Protein AF-A0A949YCI1-F1 (afdb_monomer)

Foldseek 3Di:
DVVLVVVLVV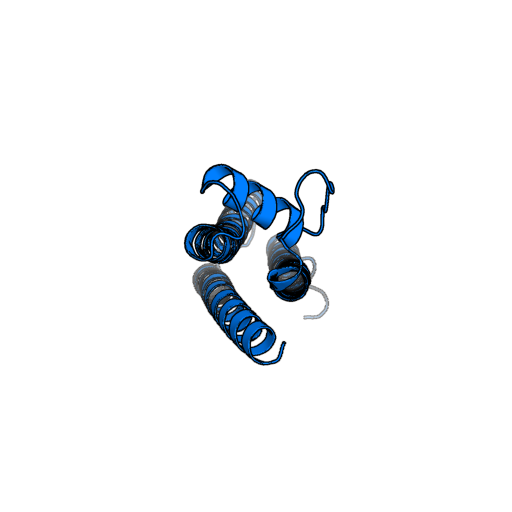LLVVLCVLLVVLLVVLVVVCVVCLVPLPDDPVVLVVNLVVLVVSLVVSLLVSLLSQLVVCQVVVQDDDSVRSSVLSVCLLCVVCPVPDDGDPVNNVSSPSSVVSSVVSVVVSVVSSVVSNCSSVVVVPDDD

Structure (mmCIF, N/CA/C/O backbone):
data_AF-A0A949YCI1-F1
#
_entry.id   AF-A0A949YCI1-F1
#
loop_
_atom_site.group_PDB
_atom_site.id
_atom_site.type_symbol
_atom_site.label_atom_id
_atom_site.label_alt_id
_atom_site.label_comp_id
_atom_site.label_asym_id
_atom_site.label_entity_id
_atom_site.label_seq_id
_atom_site.pdbx_PDB_ins_code
_atom_site.Cartn_x
_atom_site.Cartn_y
_atom_site.Cartn_z
_atom_site.occupancy
_atom_site.B_iso_or_equiv
_atom_site.auth_seq_id
_atom_site.auth_comp_id
_atom_site.auth_asym_id
_atom_site.auth_atom_id
_atom_site.pdbx_PDB_model_num
ATOM 1 N N . MET A 1 1 ? -14.427 -11.673 19.084 1.00 83.50 1 MET A N 1
ATOM 2 C CA . MET A 1 1 ? -13.009 -11.836 18.687 1.00 83.50 1 MET A CA 1
ATOM 3 C C . MET A 1 1 ? -12.873 -12.618 17.388 1.00 83.50 1 MET A C 1
ATOM 5 O O . MET A 1 1 ? -12.404 -12.028 16.427 1.00 83.50 1 MET A O 1
ATOM 9 N N . LEU A 1 2 ? -13.364 -13.863 17.293 1.00 91.31 2 LEU A N 1
ATOM 10 C CA . LEU A 1 2 ? -13.316 -14.646 16.044 1.00 91.31 2 LEU A CA 1
ATOM 11 C C . LEU A 1 2 ? -13.943 -13.919 14.838 1.00 91.31 2 LEU A C 1
ATOM 13 O O . LEU A 1 2 ? -13.332 -13.847 13.780 1.00 91.31 2 LEU A O 1
ATOM 17 N N . SER A 1 3 ? -15.108 -13.289 15.020 1.00 92.88 3 SER A N 1
ATOM 18 C CA . SER A 1 3 ? -15.765 -12.505 13.963 1.00 92.88 3 SER A CA 1
ATOM 19 C C . SER A 1 3 ? -14.893 -11.372 13.409 1.00 92.88 3 SER A C 1
ATOM 21 O O . SER A 1 3 ? -14.870 -11.149 12.206 1.00 92.88 3 SER A O 1
ATOM 23 N N . LYS A 1 4 ? -14.130 -10.681 14.265 1.00 94.38 4 LYS A N 1
ATOM 24 C CA . LYS A 1 4 ? -13.231 -9.590 13.857 1.00 94.38 4 LYS A CA 1
ATOM 25 C C . LYS A 1 4 ? -12.028 -10.108 13.072 1.00 94.38 4 LYS A C 1
ATOM 27 O O . LYS A 1 4 ? -11.616 -9.461 12.119 1.00 94.38 4 LYS A O 1
ATOM 32 N N . LEU A 1 5 ? -11.513 -11.284 13.434 1.00 94.44 5 LEU A N 1
ATOM 33 C CA . LEU A 1 5 ? -10.444 -11.950 12.688 1.00 94.44 5 LEU A CA 1
ATOM 34 C C . LEU A 1 5 ? -10.910 -12.390 11.300 1.00 94.44 5 LEU A C 1
ATOM 36 O O . LEU A 1 5 ? -10.187 -12.178 10.336 1.00 94.44 5 LEU A O 1
ATOM 40 N N . VAL A 1 6 ? -12.122 -12.941 11.183 1.00 96.69 6 VAL A N 1
ATOM 41 C CA . VAL A 1 6 ? -12.699 -13.307 9.8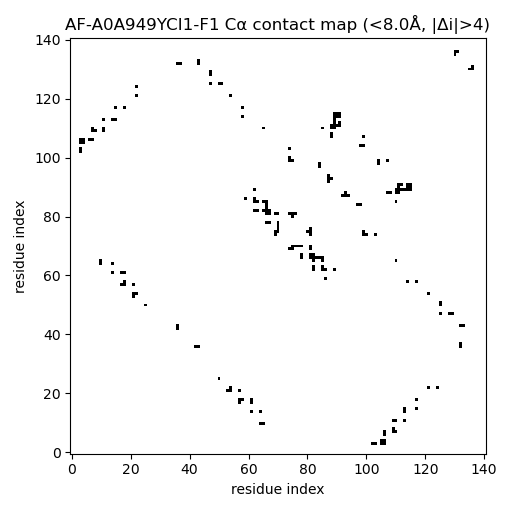77 1.00 96.69 6 VAL A CA 1
ATOM 42 C C . VAL A 1 6 ? -12.873 -12.069 8.998 1.00 96.69 6 VAL A C 1
ATOM 44 O O . VAL A 1 6 ? -12.471 -12.085 7.841 1.00 96.69 6 VAL A O 1
ATOM 47 N N . ILE A 1 7 ? -13.396 -10.973 9.556 1.00 97.06 7 ILE A N 1
ATOM 48 C CA . ILE A 1 7 ? -13.521 -9.697 8.837 1.00 97.06 7 ILE A CA 1
ATOM 49 C C . ILE A 1 7 ? -12.149 -9.201 8.363 1.00 97.06 7 ILE A C 1
ATOM 51 O O . ILE A 1 7 ? -11.983 -8.893 7.185 1.00 97.06 7 ILE A O 1
ATOM 55 N N . ALA A 1 8 ? -11.160 -9.161 9.259 1.00 96.94 8 ALA A N 1
ATOM 56 C CA . ALA A 1 8 ? -9.811 -8.717 8.928 1.00 96.94 8 ALA A CA 1
ATOM 57 C C . ALA A 1 8 ? -9.156 -9.603 7.858 1.00 96.94 8 ALA A C 1
ATOM 59 O O . ALA A 1 8 ? -8.506 -9.089 6.952 1.00 96.94 8 ALA A O 1
ATOM 60 N N . TRP A 1 9 ? -9.369 -10.919 7.923 1.00 97.56 9 TRP A N 1
ATOM 61 C CA . TRP A 1 9 ? -8.882 -11.863 6.922 1.00 97.56 9 TRP A CA 1
ATOM 62 C C . TRP A 1 9 ? -9.520 -11.622 5.551 1.00 97.56 9 TRP A C 1
ATOM 64 O O . TRP A 1 9 ? -8.807 -11.596 4.552 1.00 97.56 9 TRP A O 1
ATOM 74 N N . CYS A 1 10 ? -10.834 -11.384 5.490 1.00 98.00 10 CYS A N 1
ATOM 75 C CA . CYS A 1 10 ? -11.522 -11.064 4.238 1.00 98.00 10 CYS A CA 1
ATOM 76 C C . CYS A 1 10 ? -11.016 -9.750 3.624 1.00 98.00 10 CYS A C 1
ATOM 78 O O . CYS A 1 10 ? -10.767 -9.697 2.421 1.00 98.00 10 CYS A O 1
ATOM 80 N N . LEU A 1 11 ? -10.832 -8.706 4.442 1.00 97.81 11 LEU A N 1
ATOM 81 C CA . LEU A 1 11 ? -10.282 -7.420 3.996 1.00 97.81 11 LEU A CA 1
ATOM 82 C C . LEU A 1 11 ? -8.850 -7.580 3.479 1.00 97.81 11 LEU A C 1
ATOM 84 O O . LEU A 1 11 ? -8.542 -7.147 2.371 1.00 97.81 11 LEU A O 1
ATOM 88 N N . MET A 1 12 ? -8.001 -8.280 4.231 1.00 98.12 12 MET A N 1
ATOM 89 C CA . MET A 1 12 ? -6.643 -8.620 3.812 1.00 98.12 12 MET A CA 1
ATOM 90 C C . MET A 1 12 ? -6.644 -9.394 2.486 1.00 98.12 12 MET A C 1
ATOM 92 O O . MET A 1 12 ? -5.916 -9.022 1.571 1.00 98.12 12 MET A O 1
ATOM 96 N N . ALA A 1 13 ? -7.463 -10.441 2.343 1.00 98.06 13 ALA A N 1
ATOM 97 C CA . ALA A 1 13 ? -7.536 -11.243 1.121 1.00 98.06 13 ALA A CA 1
ATOM 98 C C . ALA A 1 13 ? -7.981 -10.412 -0.096 1.00 98.06 13 ALA A C 1
ATOM 100 O O . ALA A 1 13 ? -7.432 -10.564 -1.193 1.00 98.06 13 ALA A O 1
ATOM 101 N N . LEU A 1 14 ? -8.928 -9.490 0.100 1.00 97.94 14 LEU A N 1
ATOM 102 C CA . LEU A 1 14 ? -9.339 -8.529 -0.920 1.00 97.94 14 LEU A CA 1
ATOM 103 C C . LEU A 1 14 ? -8.178 -7.605 -1.313 1.00 97.94 14 LEU A C 1
ATOM 105 O O . LEU A 1 14 ? -7.880 -7.483 -2.501 1.00 97.94 14 LEU A O 1
ATOM 109 N N . CYS A 1 15 ? -7.480 -7.012 -0.342 1.00 97.75 15 CYS A N 1
ATOM 110 C CA . CYS A 1 15 ? -6.316 -6.157 -0.590 1.00 97.75 15 CYS A CA 1
ATOM 111 C C . CYS A 1 15 ? -5.204 -6.899 -1.342 1.00 97.75 15 CYS A C 1
ATOM 113 O O . CYS A 1 15 ? -4.702 -6.391 -2.342 1.00 97.75 15 CYS A O 1
ATOM 115 N N . VAL A 1 16 ? -4.885 -8.130 -0.932 1.00 97.50 16 VAL A N 1
ATOM 116 C CA . VAL A 1 16 ? -3.903 -8.986 -1.615 1.00 97.50 16 VAL A CA 1
ATOM 117 C C . VAL A 1 16 ? -4.320 -9.249 -3.061 1.00 97.50 16 VAL A C 1
ATOM 119 O O . VAL A 1 16 ? -3.483 -9.178 -3.956 1.00 97.50 16 VAL A O 1
ATOM 122 N N . THR A 1 17 ? -5.605 -9.502 -3.321 1.00 97.50 17 THR A N 1
ATOM 123 C CA . THR A 1 17 ? -6.116 -9.729 -4.683 1.00 97.50 17 THR A CA 1
ATOM 124 C C . THR A 1 17 ? -6.001 -8.468 -5.545 1.00 97.50 17 THR A C 1
ATOM 126 O O . THR A 1 17 ? -5.525 -8.532 -6.682 1.00 97.50 17 THR A O 1
ATOM 129 N N . ILE A 1 18 ? -6.375 -7.305 -5.000 1.00 96.19 18 ILE A N 1
ATOM 130 C CA . ILE A 1 18 ? -6.221 -6.000 -5.666 1.00 96.19 18 ILE A CA 1
ATOM 131 C C . ILE A 1 18 ? -4.744 -5.746 -5.990 1.00 96.19 18 ILE A C 1
ATOM 133 O O . ILE A 1 18 ? -4.399 -5.413 -7.123 1.00 96.19 18 ILE A O 1
ATOM 137 N N . HIS A 1 19 ? -3.850 -5.962 -5.027 1.00 96.88 19 HIS A N 1
ATOM 138 C CA . HIS A 1 19 ? -2.427 -5.703 -5.223 1.00 96.88 19 HIS A CA 1
ATOM 139 C C . HIS A 1 19 ? -1.801 -6.680 -6.219 1.00 96.88 19 HIS A C 1
ATOM 141 O O . HIS A 1 19 ? -1.100 -6.265 -7.138 1.00 96.88 19 HIS A O 1
ATOM 147 N N . ALA A 1 20 ? -2.096 -7.976 -6.102 1.00 94.75 20 ALA A N 1
ATOM 148 C CA . ALA A 1 20 ? -1.569 -9.008 -6.992 1.00 94.75 20 ALA A CA 1
ATOM 149 C C . ALA A 1 20 ? -2.009 -8.803 -8.451 1.00 94.75 20 ALA A C 1
ATOM 151 O O . ALA A 1 20 ? -1.196 -8.957 -9.368 1.00 94.75 20 ALA A O 1
ATOM 152 N N . THR A 1 21 ? -3.265 -8.412 -8.682 1.00 94.81 21 THR A N 1
ATOM 153 C CA . THR A 1 21 ? -3.753 -8.066 -10.029 1.00 94.81 21 THR A CA 1
ATOM 154 C C . THR A 1 21 ? -3.060 -6.812 -10.566 1.00 94.81 21 THR A C 1
ATOM 156 O O . THR A 1 21 ? -2.589 -6.820 -11.707 1.00 94.81 21 THR A O 1
ATOM 159 N N . GLY A 1 22 ? -2.883 -5.785 -9.728 1.00 93.94 22 GLY A N 1
ATOM 160 C CA . GLY A 1 22 ? -2.131 -4.573 -10.058 1.00 93.94 22 GLY A CA 1
ATOM 161 C C . GLY A 1 22 ? -0.668 -4.839 -10.433 1.00 93.94 22 GLY A C 1
ATOM 162 O O . GLY A 1 22 ? -0.190 -4.307 -11.436 1.00 93.94 22 GLY A O 1
ATOM 163 N N . LEU A 1 23 ? 0.037 -5.696 -9.686 1.00 93.56 23 LEU A N 1
ATOM 164 C CA . LEU A 1 23 ? 1.419 -6.092 -9.993 1.00 93.56 23 LEU A CA 1
ATOM 165 C C . LEU A 1 23 ? 1.493 -6.943 -11.267 1.00 93.56 23 LEU A C 1
ATOM 167 O O . LEU A 1 23 ? 2.382 -6.743 -12.097 1.00 93.56 23 LEU A O 1
ATOM 171 N N . THR A 1 24 ? 0.542 -7.860 -11.465 1.00 91.94 24 THR A N 1
ATOM 172 C CA . THR A 1 24 ? 0.467 -8.682 -12.683 1.00 91.94 24 THR A CA 1
ATOM 173 C C . THR A 1 24 ? 0.301 -7.808 -13.926 1.00 91.94 24 THR A C 1
ATOM 175 O O . THR A 1 24 ? 0.972 -8.056 -14.928 1.00 91.94 24 THR A O 1
ATOM 178 N N . ALA A 1 25 ? -0.509 -6.747 -13.850 1.00 91.81 25 ALA A N 1
ATOM 179 C CA . ALA A 1 25 ? -0.664 -5.773 -14.930 1.00 91.81 25 ALA A CA 1
ATOM 180 C C . ALA A 1 25 ? 0.654 -5.053 -15.278 1.00 91.81 25 ALA A C 1
ATOM 182 O O . ALA A 1 25 ? 0.961 -4.854 -16.454 1.00 91.81 25 ALA A O 1
ATOM 183 N N . VAL A 1 26 ? 1.481 -4.720 -14.279 1.00 90.44 26 VAL A N 1
ATOM 184 C CA . VAL A 1 26 ? 2.819 -4.152 -14.526 1.00 90.44 26 VAL A CA 1
ATOM 185 C C . VAL A 1 26 ? 3.717 -5.165 -15.233 1.00 90.44 26 VAL A C 1
ATOM 187 O O . VAL A 1 26 ? 4.379 -4.827 -16.216 1.00 90.44 26 VAL A O 1
ATOM 190 N N . PHE A 1 27 ? 3.729 -6.421 -14.782 1.00 87.75 27 PHE A N 1
ATOM 191 C CA . PHE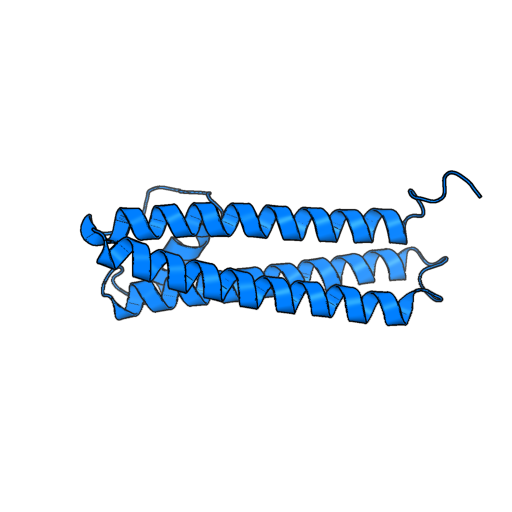 A 1 27 ? 4.549 -7.460 -15.406 1.00 87.75 27 PHE A CA 1
ATOM 192 C C . PHE A 1 27 ? 4.153 -7.736 -16.859 1.00 87.75 27 PHE A C 1
ATOM 194 O O . PHE A 1 27 ? 5.035 -7.885 -17.708 1.00 87.75 27 PHE A O 1
ATOM 201 N N . THR A 1 28 ? 2.857 -7.804 -17.171 1.00 88.25 28 THR A N 1
ATOM 202 C CA . THR A 1 28 ? 2.386 -8.023 -18.548 1.00 88.25 28 THR A CA 1
ATOM 203 C C . THR A 1 28 ? 2.720 -6.834 -19.446 1.00 88.25 28 THR A C 1
ATOM 205 O O . THR A 1 28 ? 3.225 -7.036 -20.554 1.00 88.25 28 THR A O 1
ATOM 208 N N . TRP A 1 29 ? 2.558 -5.606 -18.947 1.00 87.75 29 TRP A N 1
ATOM 209 C CA . TRP A 1 29 ? 2.952 -4.383 -19.650 1.00 87.75 29 TRP A CA 1
ATOM 210 C C . TRP A 1 29 ? 4.459 -4.334 -19.952 1.00 87.75 29 TRP A C 1
ATOM 212 O O . TRP A 1 29 ? 4.862 -4.036 -21.080 1.00 87.75 29 TRP A O 1
ATOM 222 N N . LEU A 1 30 ? 5.304 -4.697 -18.981 1.00 85.62 30 LEU A N 1
ATOM 223 C CA . LEU A 1 30 ? 6.762 -4.728 -19.150 1.00 85.62 30 LEU A CA 1
ATOM 224 C C . LEU A 1 30 ? 7.240 -5.851 -20.076 1.00 85.62 30 LEU A C 1
ATOM 226 O O . LEU A 1 30 ? 8.217 -5.663 -20.806 1.00 85.62 30 LEU A O 1
ATOM 230 N N . LYS A 1 31 ? 6.580 -7.018 -20.072 1.00 81.12 31 LYS A N 1
ATOM 231 C CA . LYS A 1 31 ? 6.890 -8.118 -21.004 1.00 81.12 31 LYS A CA 1
ATOM 232 C C . LYS A 1 31 ? 6.694 -7.683 -22.457 1.00 81.12 31 LYS A C 1
ATOM 234 O O . LYS A 1 31 ? 7.578 -7.925 -23.274 1.00 81.12 31 LYS A O 1
ATOM 239 N N . GLY A 1 32 ? 5.608 -6.966 -22.755 1.00 69.56 32 GLY A N 1
ATOM 240 C CA . GLY A 1 32 ? 5.333 -6.431 -24.096 1.00 69.56 32 GLY A CA 1
ATOM 241 C C . GLY A 1 32 ? 6.335 -5.374 -24.581 1.00 69.56 32 GLY A C 1
ATOM 242 O O . GLY A 1 32 ? 6.399 -5.091 -25.772 1.00 69.56 32 GLY A O 1
ATOM 243 N N . LYS A 1 33 ? 7.145 -4.808 -23.677 1.00 69.31 33 LYS A N 1
ATOM 244 C CA . LYS A 1 33 ? 8.149 -3.772 -23.976 1.00 69.31 33 LYS A CA 1
ATOM 245 C C . LYS A 1 33 ? 9.593 -4.280 -23.907 1.00 69.31 33 LYS A C 1
ATOM 247 O O . LYS A 1 33 ? 10.517 -3.485 -24.040 1.00 69.31 33 LYS A O 1
ATOM 252 N N . SER A 1 34 ? 9.811 -5.589 -23.734 1.00 59.44 34 SER A N 1
ATOM 253 C CA . SER A 1 34 ? 11.133 -6.149 -23.411 1.00 59.44 34 SER A CA 1
ATOM 254 C C . SER A 1 34 ? 12.212 -5.957 -24.489 1.00 59.44 34 SER A C 1
ATOM 256 O O . SER A 1 34 ? 13.385 -6.035 -24.145 1.00 59.44 34 SER A O 1
ATOM 258 N N . ALA A 1 35 ? 11.843 -5.681 -25.745 1.00 56.09 35 ALA A N 1
ATOM 259 C CA . ALA A 1 35 ? 12.785 -5.406 -26.838 1.00 56.09 35 ALA A CA 1
ATOM 260 C C . ALA A 1 35 ? 13.179 -3.916 -26.973 1.00 56.09 35 ALA A C 1
ATOM 262 O O . ALA A 1 35 ? 14.113 -3.603 -27.697 1.00 56.09 35 ALA A O 1
ATOM 263 N N . ALA A 1 36 ? 12.488 -2.999 -26.280 1.00 55.78 36 ALA A N 1
ATOM 264 C CA . ALA A 1 36 ? 12.683 -1.545 -26.396 1.00 55.78 36 ALA A CA 1
ATOM 265 C C . ALA A 1 36 ? 13.303 -0.898 -25.138 1.00 55.78 36 ALA A C 1
ATOM 267 O O . ALA A 1 36 ? 13.369 0.323 -25.038 1.00 55.78 36 ALA A O 1
ATOM 268 N N . ILE A 1 37 ? 13.712 -1.702 -24.148 1.00 59.12 37 ILE A N 1
ATOM 269 C CA . ILE A 1 37 ? 14.267 -1.218 -22.866 1.00 59.12 37 ILE A CA 1
ATOM 270 C C . ILE A 1 37 ? 15.776 -0.913 -22.972 1.00 59.12 37 ILE A C 1
ATOM 272 O O . ILE A 1 37 ? 16.370 -0.380 -22.040 1.00 59.12 37 ILE A O 1
ATOM 276 N N . GLU A 1 38 ? 16.408 -1.171 -24.118 1.00 57.50 38 GLU A N 1
ATOM 277 C CA . GLU A 1 38 ? 17.817 -0.842 -24.325 1.00 57.50 38 GLU A CA 1
ATOM 278 C C . GLU A 1 38 ? 18.002 0.607 -24.812 1.00 57.50 38 GLU A C 1
ATOM 280 O O . GLU A 1 38 ? 17.599 0.969 -25.914 1.00 57.50 38 GLU A O 1
ATOM 285 N N . GLY A 1 39 ? 18.668 1.433 -23.995 1.00 60.72 39 GLY A N 1
ATOM 286 C CA . GLY A 1 39 ? 19.551 2.482 -24.524 1.00 60.72 39 GLY A CA 1
ATOM 287 C C . GLY A 1 39 ? 19.177 3.953 -24.314 1.00 60.72 39 GLY A C 1
ATOM 288 O O . GLY A 1 39 ? 19.962 4.806 -24.718 1.00 60.72 39 GLY A O 1
ATOM 289 N N . HIS A 1 40 ? 18.056 4.305 -23.668 1.00 72.88 40 HIS A N 1
ATOM 290 C CA . HIS A 1 40 ? 17.725 5.722 -23.429 1.00 72.88 40 HIS A CA 1
ATOM 291 C C . HIS A 1 40 ? 17.418 6.026 -21.954 1.00 72.88 40 HIS A C 1
ATOM 293 O O . HIS A 1 40 ? 16.376 5.637 -21.427 1.00 72.88 40 HIS A O 1
ATOM 299 N N . PHE A 1 41 ? 18.315 6.770 -21.291 1.00 77.62 41 PHE A N 1
ATOM 300 C CA . PHE A 1 41 ? 18.218 7.161 -19.871 1.00 77.62 41 PHE A CA 1
ATOM 301 C C . PHE A 1 41 ? 16.864 7.794 -19.501 1.00 77.62 41 PHE A C 1
ATOM 303 O O . PHE A 1 41 ? 16.295 7.510 -18.448 1.00 77.62 41 PHE A O 1
ATOM 310 N N . TRP A 1 42 ? 16.300 8.611 -20.392 1.00 82.50 42 TRP A N 1
ATOM 311 C CA . TRP A 1 42 ? 14.996 9.239 -20.175 1.00 82.50 42 TRP A CA 1
ATOM 312 C C . TRP A 1 42 ? 13.836 8.234 -20.182 1.00 82.50 42 TRP A C 1
ATOM 314 O O . TRP A 1 42 ? 12.904 8.367 -19.391 1.00 82.50 42 TRP A O 1
ATOM 324 N N . TRP A 1 43 ? 13.909 7.189 -21.011 1.00 83.69 43 TRP A N 1
ATOM 325 C CA . TRP A 1 43 ? 12.894 6.132 -21.062 1.00 83.69 43 TRP A CA 1
ATOM 326 C C . TRP A 1 43 ? 12.938 5.230 -19.823 1.00 83.69 43 TRP A C 1
ATOM 328 O O . TRP A 1 43 ? 11.897 4.837 -19.289 1.00 83.69 43 TRP A O 1
ATOM 338 N N . ALA A 1 44 ? 14.149 4.946 -19.338 1.00 86.12 44 ALA A N 1
ATOM 339 C CA . ALA A 1 44 ? 14.390 4.240 -18.084 1.00 86.12 44 ALA A CA 1
ATOM 340 C C . ALA A 1 44 ? 13.730 4.960 -16.898 1.00 86.12 44 ALA A C 1
ATOM 342 O O . ALA A 1 44 ? 12.904 4.381 -16.189 1.00 86.12 44 ALA A O 1
ATOM 343 N N . THR A 1 45 ? 14.038 6.248 -16.741 1.00 89.25 45 THR A N 1
ATOM 344 C CA . THR A 1 45 ? 13.473 7.098 -15.687 1.00 89.25 45 THR A CA 1
ATOM 345 C C . THR A 1 45 ? 11.951 7.191 -15.793 1.00 89.25 45 THR A C 1
ATOM 347 O O . THR A 1 45 ? 11.257 7.008 -14.795 1.00 89.25 45 THR A O 1
ATOM 350 N N . TRP A 1 46 ? 11.410 7.394 -16.999 1.00 91.25 46 TRP A N 1
ATOM 351 C CA . TRP A 1 46 ? 9.961 7.432 -17.216 1.00 91.25 46 TRP A CA 1
ATOM 352 C C . TRP A 1 46 ? 9.271 6.123 -16.813 1.00 91.25 46 TRP A C 1
ATOM 354 O O . TRP A 1 46 ? 8.254 6.142 -16.123 1.00 91.25 46 TRP A O 1
ATOM 364 N N . THR A 1 47 ? 9.855 4.978 -17.174 1.00 90.25 47 THR A N 1
ATOM 365 C CA . THR A 1 47 ? 9.329 3.657 -16.800 1.00 90.25 47 THR A CA 1
ATOM 366 C C . THR A 1 47 ? 9.256 3.501 -15.282 1.00 90.25 47 THR A C 1
ATOM 368 O O . THR A 1 47 ? 8.238 3.045 -14.764 1.00 90.25 47 THR A O 1
ATOM 371 N N . LEU A 1 48 ? 10.300 3.916 -14.561 1.00 92.50 48 LEU A N 1
ATOM 372 C CA . LEU A 1 48 ? 10.321 3.871 -13.099 1.00 92.50 48 LEU A CA 1
ATOM 373 C C . LEU A 1 48 ? 9.263 4.788 -12.477 1.00 92.50 48 LEU A C 1
ATOM 375 O O . LEU A 1 48 ? 8.543 4.345 -11.585 1.00 92.50 48 LEU A O 1
ATOM 379 N N . ILE A 1 49 ? 9.093 6.012 -12.987 1.00 95.50 49 ILE A N 1
ATOM 380 C CA . ILE A 1 49 ? 8.035 6.932 -12.534 1.00 95.50 49 ILE A CA 1
ATOM 381 C C . ILE A 1 49 ? 6.650 6.306 -12.733 1.00 95.50 49 ILE A C 1
ATOM 383 O O . ILE A 1 49 ? 5.839 6.313 -11.808 1.00 95.50 49 ILE A O 1
ATOM 387 N N . CYS A 1 50 ? 6.377 5.721 -13.904 1.00 94.62 50 CYS A N 1
ATOM 388 C CA . CYS A 1 50 ? 5.097 5.064 -14.173 1.00 94.62 50 CYS A CA 1
ATOM 389 C C . CYS A 1 50 ? 4.847 3.877 -13.238 1.00 94.62 50 CYS A C 1
ATOM 391 O O . CYS A 1 50 ? 3.743 3.738 -12.714 1.00 94.62 50 CYS A O 1
ATOM 393 N N . VAL A 1 51 ? 5.858 3.032 -13.009 1.00 94.88 51 VAL A N 1
ATOM 394 C CA . VAL A 1 51 ? 5.734 1.881 -12.105 1.00 94.88 51 VAL A CA 1
ATOM 395 C C . VAL A 1 51 ? 5.503 2.344 -10.667 1.00 94.88 51 VAL A C 1
ATOM 397 O O . VAL A 1 51 ? 4.593 1.828 -10.028 1.00 94.88 51 VAL A O 1
ATOM 400 N N . ALA A 1 52 ? 6.257 3.333 -10.176 1.00 96.50 52 ALA A N 1
ATOM 401 C CA . ALA A 1 52 ? 6.060 3.902 -8.840 1.00 96.50 52 ALA A CA 1
ATOM 402 C C . ALA A 1 52 ? 4.669 4.531 -8.680 1.00 96.50 52 ALA A C 1
ATOM 404 O O . ALA A 1 52 ? 3.977 4.269 -7.700 1.00 96.50 52 ALA A O 1
ATOM 405 N N . GLY A 1 53 ? 4.231 5.336 -9.650 1.00 97.56 53 GLY A N 1
ATOM 406 C CA . GLY A 1 53 ? 2.907 5.957 -9.617 1.00 97.56 53 GLY A CA 1
ATOM 407 C C . GLY A 1 53 ? 1.786 4.917 -9.596 1.00 97.56 53 GLY A C 1
ATOM 408 O O . GLY A 1 53 ? 0.842 5.032 -8.814 1.00 97.56 53 GLY A O 1
ATOM 409 N N . TRP A 1 54 ? 1.915 3.861 -10.401 1.00 97.31 54 TRP A N 1
ATOM 410 C CA . TRP A 1 54 ? 0.946 2.768 -10.432 1.00 97.31 54 TRP A CA 1
ATOM 411 C C . TRP A 1 54 ? 0.906 1.974 -9.122 1.00 97.31 54 TRP A C 1
ATOM 413 O O . TRP A 1 54 ? -0.177 1.697 -8.606 1.00 97.31 54 TRP A O 1
ATOM 423 N N . THR A 1 55 ? 2.060 1.622 -8.547 1.00 96.50 55 THR A N 1
ATOM 424 C CA . THR A 1 55 ? 2.097 0.881 -7.276 1.00 96.50 55 THR A CA 1
ATOM 425 C C . THR A 1 55 ? 1.560 1.718 -6.118 1.00 96.50 55 THR A C 1
ATOM 427 O O . THR A 1 55 ? 0.808 1.192 -5.298 1.00 96.50 55 THR A O 1
ATOM 430 N N . ILE A 1 56 ? 1.856 3.022 -6.078 1.00 97.62 56 ILE A N 1
ATOM 431 C CA . ILE A 1 56 ? 1.263 3.951 -5.105 1.00 97.62 56 ILE A CA 1
ATOM 432 C C . ILE A 1 56 ? -0.262 3.985 -5.254 1.00 97.62 56 ILE A C 1
ATOM 434 O O . ILE A 1 56 ? -0.967 3.901 -4.250 1.00 97.62 56 ILE A O 1
ATOM 438 N N . LEU A 1 57 ? -0.792 4.032 -6.479 1.00 97.81 57 LEU A N 1
ATOM 439 C CA . LEU A 1 57 ? -2.239 3.991 -6.704 1.00 97.81 57 LEU A CA 1
ATOM 440 C C . LEU A 1 57 ? -2.871 2.700 -6.157 1.00 97.81 57 LEU A C 1
ATOM 442 O O . LEU A 1 57 ? -3.916 2.759 -5.511 1.00 97.81 57 LEU A O 1
ATOM 446 N N . MET A 1 58 ? -2.229 1.544 -6.353 1.00 97.94 58 MET A N 1
ATOM 447 C CA . MET A 1 58 ? -2.704 0.275 -5.782 1.00 97.94 58 MET A CA 1
ATOM 448 C C . MET A 1 58 ? -2.708 0.293 -4.248 1.00 97.94 58 MET A C 1
ATOM 450 O O . MET A 1 58 ? -3.623 -0.253 -3.632 1.00 97.94 58 MET A O 1
ATOM 454 N N . HIS A 1 59 ? -1.727 0.938 -3.612 1.00 98.19 59 HIS A N 1
ATOM 455 C CA . HIS A 1 59 ? -1.722 1.132 -2.159 1.00 98.19 59 HIS A CA 1
ATOM 456 C C . HIS A 1 59 ? -2.849 2.055 -1.694 1.00 98.19 59 HIS A C 1
ATOM 458 O O . HIS A 1 59 ? -3.545 1.725 -0.737 1.00 98.19 59 HIS A O 1
ATOM 464 N N . LEU A 1 60 ? -3.088 3.165 -2.396 1.00 98.25 60 LEU A N 1
ATOM 465 C CA . LEU A 1 60 ? -4.185 4.083 -2.079 1.00 98.25 60 LEU A CA 1
ATOM 466 C C . LEU A 1 60 ? -5.556 3.410 -2.196 1.00 98.25 60 LEU A C 1
ATOM 468 O O . LEU A 1 60 ? -6.425 3.662 -1.366 1.00 98.25 60 LEU A O 1
ATOM 472 N N . LEU A 1 61 ? -5.749 2.516 -3.171 1.00 98.31 61 LEU A N 1
ATOM 473 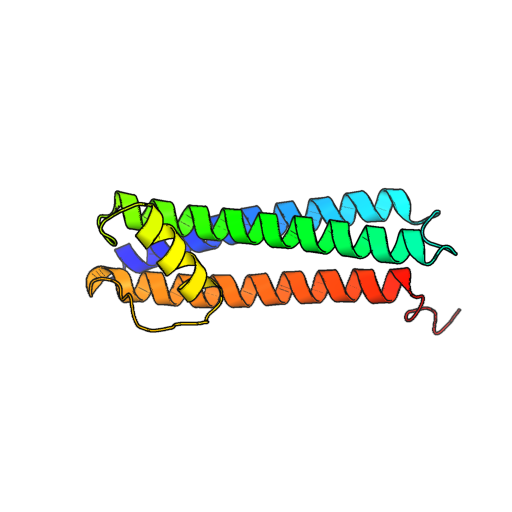C CA . LEU A 1 61 ? -6.975 1.719 -3.274 1.00 98.31 61 LEU A CA 1
ATOM 474 C C . LEU A 1 61 ? -7.159 0.783 -2.074 1.00 98.31 61 LEU A C 1
ATOM 476 O O . LEU A 1 61 ? -8.269 0.644 -1.571 1.00 98.31 61 LEU A O 1
ATOM 480 N N . GLN A 1 62 ? -6.086 0.164 -1.584 1.00 98.38 62 GLN A N 1
ATOM 481 C CA . GLN A 1 62 ? -6.154 -0.693 -0.398 1.00 98.38 62 GLN A CA 1
ATOM 482 C C . GLN A 1 62 ? -6.446 0.118 0.865 1.00 98.38 62 GLN A C 1
ATOM 484 O O . GLN A 1 62 ? -7.326 -0.262 1.632 1.00 98.38 62 GLN A O 1
ATOM 489 N N . ILE A 1 63 ? -5.780 1.261 1.039 1.00 98.56 63 ILE A N 1
ATOM 490 C CA . ILE A 1 63 ? -6.079 2.226 2.106 1.00 98.56 63 ILE A CA 1
ATOM 491 C C . ILE A 1 63 ? -7.550 2.649 2.032 1.00 98.56 63 ILE A C 1
ATOM 493 O O . ILE A 1 63 ? -8.240 2.662 3.044 1.00 98.56 63 ILE A O 1
ATOM 497 N N . ALA A 1 64 ? -8.078 2.916 0.835 1.00 98.44 64 ALA A N 1
ATOM 498 C CA . ALA A 1 64 ? -9.489 3.242 0.666 1.00 98.44 64 ALA A CA 1
ATOM 499 C C . ALA A 1 64 ? -10.406 2.110 1.147 1.00 98.44 64 ALA A C 1
ATOM 501 O O . ALA A 1 64 ? -11.373 2.379 1.855 1.00 98.44 64 ALA A O 1
ATOM 502 N N . VAL A 1 65 ? -10.102 0.850 0.815 1.00 98.44 65 VAL A N 1
ATOM 503 C CA . VAL A 1 65 ? -10.880 -0.318 1.271 1.00 98.44 65 VAL A CA 1
ATOM 504 C C . VAL A 1 65 ? -10.961 -0.372 2.801 1.00 98.44 65 VAL A C 1
ATOM 506 O O . VAL A 1 65 ? -12.057 -0.523 3.347 1.00 98.44 65 VAL A O 1
ATOM 509 N N . TRP A 1 66 ? -9.837 -0.199 3.499 1.00 98.38 66 TRP A N 1
ATOM 510 C CA . TRP A 1 66 ? -9.803 -0.170 4.965 1.00 98.38 66 TRP A CA 1
ATOM 511 C C . TRP A 1 66 ? -10.504 1.068 5.542 1.00 98.38 66 TRP A C 1
ATOM 513 O O . TRP A 1 66 ? -11.314 0.950 6.462 1.00 98.38 66 TRP A O 1
ATOM 523 N N . ALA A 1 67 ? -10.272 2.248 4.967 1.00 98.19 67 ALA A N 1
ATOM 524 C CA . ALA A 1 67 ? -10.913 3.496 5.373 1.00 98.19 67 ALA A CA 1
ATOM 525 C C . ALA A 1 67 ? -12.443 3.426 5.272 1.00 98.19 67 ALA A C 1
ATOM 527 O O . ALA A 1 67 ? -13.148 3.754 6.227 1.00 98.19 67 ALA A O 1
ATOM 528 N N . PHE A 1 68 ? -12.967 2.947 4.143 1.00 98.12 68 PHE A N 1
ATOM 529 C CA . PHE A 1 68 ? -14.402 2.748 3.953 1.00 98.12 68 PHE A CA 1
ATOM 530 C C . PHE A 1 68 ? -14.972 1.757 4.964 1.00 98.12 68 PHE A C 1
ATOM 532 O O . PHE A 1 68 ? -16.051 1.984 5.516 1.00 98.12 68 PHE A O 1
ATOM 539 N N . PHE A 1 69 ? -14.237 0.683 5.252 1.00 97.81 69 PHE A N 1
ATOM 540 C CA . PHE A 1 69 ? -14.626 -0.265 6.283 1.00 97.81 69 PHE A CA 1
ATOM 541 C C . PHE A 1 69 ? -14.750 0.406 7.661 1.00 97.81 69 PHE A C 1
ATOM 543 O O . PHE A 1 69 ? -15.772 0.219 8.327 1.00 97.81 69 PHE A O 1
ATOM 550 N N . TYR A 1 70 ? -13.772 1.211 8.083 1.00 97.50 70 TYR A N 1
ATOM 551 C CA . TYR A 1 70 ? -13.842 1.909 9.372 1.00 97.50 70 TYR A CA 1
ATOM 552 C C . TYR A 1 70 ? -14.962 2.940 9.427 1.00 97.50 70 TYR A C 1
ATOM 554 O O . TYR A 1 70 ? -15.640 3.030 10.450 1.00 97.50 70 TYR A O 1
ATOM 562 N N . PHE A 1 71 ? -15.201 3.660 8.333 1.00 97.06 71 PHE A N 1
ATOM 563 C CA . PHE A 1 71 ? -16.291 4.623 8.242 1.00 97.06 71 PHE A CA 1
ATOM 564 C C . PHE A 1 71 ? -17.663 3.951 8.415 1.00 97.06 71 PHE A C 1
ATOM 566 O O . PHE A 1 71 ? -18.437 4.340 9.289 1.00 97.06 71 PHE A O 1
ATOM 573 N N . TRP A 1 72 ? -17.953 2.889 7.653 1.00 96.56 72 TRP A N 1
ATOM 574 C CA . TRP A 1 72 ? -19.248 2.192 7.729 1.00 96.56 72 TRP A CA 1
ATOM 575 C C . TRP A 1 72 ? -19.492 1.474 9.054 1.00 96.56 72 TRP A C 1
ATOM 577 O O . TRP A 1 72 ? -20.638 1.306 9.461 1.00 96.56 72 TRP A O 1
ATOM 587 N N . ASN A 1 73 ? -18.429 1.037 9.725 1.00 94.81 73 ASN A N 1
ATOM 588 C CA . ASN 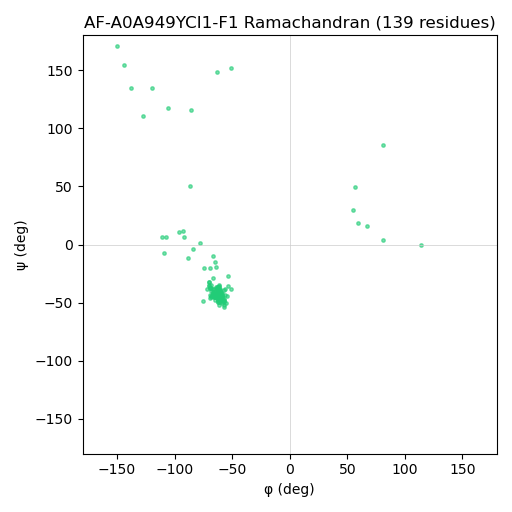A 1 73 ? -18.525 0.323 10.995 1.00 94.81 73 ASN A CA 1
ATOM 589 C C . ASN A 1 73 ? -18.427 1.248 12.217 1.00 94.81 73 ASN A C 1
ATOM 591 O O . ASN A 1 73 ? -18.253 0.754 13.334 1.00 94.81 73 ASN A O 1
ATOM 595 N N . HIS A 1 74 ? -18.514 2.569 12.014 1.00 92.62 74 HIS A N 1
ATOM 596 C CA . HIS A 1 74 ? -18.387 3.582 13.065 1.00 92.62 74 HIS A CA 1
ATOM 597 C C . HIS A 1 74 ? -17.080 3.459 13.873 1.00 92.62 74 HIS A C 1
ATOM 599 O O . HIS A 1 74 ? -17.030 3.784 15.057 1.00 92.62 74 HIS A O 1
ATOM 605 N N . GLY A 1 75 ? -16.009 2.967 13.240 1.00 90.81 75 GLY A N 1
ATOM 606 C CA . GLY A 1 75 ? -14.673 2.899 13.835 1.00 90.81 75 GLY A CA 1
ATOM 607 C C . GLY A 1 75 ? -13.985 4.264 13.907 1.00 90.81 75 GLY A C 1
ATOM 608 O O . GLY A 1 75 ? -13.066 4.437 14.702 1.00 90.81 75 GLY A O 1
ATOM 609 N N . MET A 1 76 ? -14.444 5.217 13.094 1.00 95.50 76 MET A N 1
ATOM 610 C CA . MET A 1 76 ? -13.955 6.591 12.981 1.00 95.50 76 MET A CA 1
ATOM 611 C C . MET A 1 76 ? -15.140 7.543 12.724 1.00 95.50 76 MET A C 1
ATOM 613 O O . MET A 1 76 ? -16.167 7.097 12.205 1.00 95.50 76 MET A O 1
ATOM 617 N N . PRO A 1 77 ? -15.028 8.835 13.088 1.00 93.81 77 PRO A N 1
ATOM 618 C CA . PRO A 1 77 ? -16.150 9.780 13.051 1.00 93.81 77 PRO A CA 1
ATOM 619 C C . PRO A 1 77 ? -16.596 10.162 11.635 1.00 93.81 77 PRO A C 1
ATOM 621 O O . PRO A 1 77 ? -17.779 10.403 11.405 1.00 93.81 77 PRO A O 1
ATOM 624 N N . ASP A 1 78 ? -15.667 10.214 10.684 1.00 96.38 78 ASP A N 1
ATOM 625 C CA . ASP A 1 78 ? -15.934 10.626 9.311 1.00 96.38 78 ASP A CA 1
ATOM 626 C C . ASP A 1 78 ? -14.983 9.939 8.320 1.00 96.38 78 ASP A C 1
ATOM 628 O O . ASP A 1 78 ? -14.024 9.254 8.695 1.00 96.38 78 ASP A O 1
ATOM 632 N N . LEU A 1 79 ? -15.271 10.100 7.028 1.00 96.00 79 LEU A N 1
ATOM 633 C CA . LEU A 1 79 ? -14.517 9.454 5.962 1.00 96.00 79 LEU A CA 1
ATOM 634 C C . LEU A 1 79 ? -13.078 9.982 5.872 1.00 96.00 79 LEU A C 1
ATOM 636 O O . LEU A 1 79 ? -12.156 9.187 5.717 1.00 96.00 79 LEU A O 1
ATOM 640 N N . GLN A 1 80 ? -12.863 11.291 6.014 1.00 97.12 80 GLN A N 1
ATOM 641 C CA . GLN A 1 80 ? -11.531 11.895 5.939 1.00 97.12 80 GLN A CA 1
ATOM 642 C C . GLN A 1 80 ? -10.635 11.385 7.075 1.00 97.12 80 GLN A C 1
ATOM 644 O O . GLN A 1 80 ? -9.507 10.955 6.824 1.00 97.12 80 GLN A O 1
ATOM 649 N N . THR A 1 81 ? -11.159 11.345 8.299 1.00 97.31 81 THR A N 1
ATOM 650 C CA . THR A 1 81 ? -10.476 10.784 9.472 1.00 97.31 81 THR A CA 1
ATOM 651 C C . THR A 1 81 ? -10.188 9.291 9.289 1.00 97.31 81 THR A C 1
ATOM 653 O O . THR A 1 81 ? -9.103 8.825 9.633 1.00 97.31 81 THR A O 1
ATOM 656 N N . SER A 1 82 ? -11.110 8.542 8.673 1.00 97.69 82 SER A N 1
ATOM 657 C CA . SER A 1 82 ? -10.923 7.118 8.353 1.00 97.69 82 SER A CA 1
ATOM 658 C C . SER A 1 82 ? -9.801 6.885 7.341 1.00 97.69 82 SER A C 1
ATOM 660 O O . SER A 1 82 ? -8.987 5.982 7.528 1.00 97.69 82 SER A O 1
ATOM 662 N N . PHE A 1 83 ? -9.733 7.704 6.287 1.00 98.25 83 PHE A N 1
ATOM 663 C CA . PHE A 1 83 ? -8.663 7.657 5.288 1.00 98.25 83 PHE A CA 1
ATOM 664 C C . PHE A 1 83 ? -7.308 7.987 5.896 1.00 98.25 83 PHE A C 1
ATOM 666 O O . PHE A 1 83 ? -6.338 7.277 5.639 1.00 98.25 83 PHE A O 1
ATOM 673 N N . TYR A 1 84 ? -7.242 9.031 6.718 1.00 98.38 84 TYR A N 1
ATOM 674 C CA . TYR A 1 84 ? -6.006 9.415 7.387 1.00 98.38 84 TYR A CA 1
ATOM 675 C C . TYR A 1 84 ? -5.537 8.337 8.377 1.00 98.38 84 TYR A C 1
ATOM 677 O O . TYR A 1 84 ? -4.388 7.903 8.293 1.00 98.38 84 TYR A O 1
ATOM 685 N N . PHE A 1 85 ? -6.426 7.824 9.238 1.00 98.31 85 PHE A N 1
ATOM 686 C CA . PHE A 1 85 ? -6.099 6.719 10.146 1.00 98.31 85 PHE A CA 1
ATOM 687 C C . PHE A 1 85 ? -5.612 5.481 9.385 1.00 98.31 85 PHE A C 1
ATOM 689 O O . PHE A 1 85 ? -4.590 4.893 9.748 1.00 98.31 85 PHE A O 1
ATOM 696 N N . SER A 1 86 ? -6.341 5.091 8.335 1.00 98.38 86 SER A N 1
ATOM 697 C CA . SER A 1 86 ? -6.005 3.921 7.533 1.00 98.38 86 SER A CA 1
ATOM 698 C C . SER A 1 86 ? -4.655 4.097 6.849 1.00 98.38 86 SER A C 1
ATOM 700 O O . SER A 1 86 ? -3.808 3.219 6.947 1.00 98.38 86 SER A O 1
ATOM 702 N N . ALA A 1 87 ? -4.387 5.261 6.250 1.00 98.38 87 ALA A N 1
ATOM 703 C CA . ALA A 1 87 ? -3.099 5.547 5.631 1.00 98.38 87 ALA A CA 1
ATOM 704 C C . ALA A 1 87 ? -1.950 5.396 6.636 1.00 98.38 87 ALA A C 1
ATOM 706 O O . ALA A 1 87 ? -1.025 4.629 6.385 1.00 98.38 87 ALA A O 1
ATOM 707 N N . VAL A 1 88 ? -2.046 6.057 7.793 1.00 98.31 88 VAL A N 1
ATOM 708 C CA . VAL A 1 88 ? -1.018 6.041 8.849 1.00 98.31 88 VAL A CA 1
ATOM 709 C C . VAL A 1 88 ? -0.803 4.638 9.426 1.00 98.31 88 VAL A C 1
ATOM 711 O O . VAL A 1 88 ? 0.326 4.269 9.760 1.00 98.31 88 VAL A O 1
ATOM 714 N N . THR A 1 89 ? -1.870 3.849 9.549 1.00 98.25 89 THR A N 1
ATOM 715 C CA . THR A 1 89 ? -1.820 2.474 10.068 1.00 98.25 89 THR A CA 1
ATOM 716 C C . THR A 1 89 ? -1.251 1.511 9.029 1.00 98.25 89 THR A C 1
ATOM 718 O O . THR A 1 89 ? -0.317 0.767 9.326 1.00 98.25 89 THR A O 1
ATOM 721 N N . TYR A 1 90 ? -1.754 1.564 7.797 1.00 98.44 90 TYR A N 1
ATOM 722 C CA . TYR A 1 90 ? -1.326 0.748 6.661 1.00 98.44 90 TYR A CA 1
ATOM 723 C C . TYR A 1 90 ? 0.160 0.949 6.341 1.00 98.44 90 TYR A C 1
ATOM 725 O O . TYR A 1 90 ? 0.882 -0.014 6.087 1.00 98.44 90 TYR A O 1
ATOM 733 N N . THR A 1 91 ? 0.654 2.189 6.389 1.00 97.69 91 THR A N 1
ATOM 734 C CA . THR A 1 91 ? 2.082 2.486 6.186 1.00 97.69 91 THR A CA 1
ATOM 735 C C . THR A 1 91 ? 2.936 2.190 7.413 1.00 97.69 91 THR A C 1
ATOM 737 O O . THR A 1 91 ? 4.144 2.417 7.376 1.00 97.69 91 THR A O 1
ATOM 740 N N . THR A 1 92 ? 2.345 1.679 8.498 1.00 97.31 92 THR A N 1
ATOM 741 C CA . THR A 1 92 ? 3.001 1.413 9.789 1.00 97.31 92 THR A CA 1
ATOM 742 C C . THR A 1 92 ? 3.619 2.650 10.445 1.00 97.31 92 THR A C 1
ATOM 744 O O . THR A 1 92 ? 4.451 2.536 11.339 1.00 97.31 92 THR A O 1
ATOM 747 N N . THR A 1 93 ? 3.204 3.845 10.019 1.00 97.19 93 THR A N 1
ATOM 748 C CA . THR A 1 93 ? 3.713 5.116 10.541 1.00 97.19 93 THR A CA 1
ATOM 749 C C . THR A 1 93 ? 3.253 5.341 11.977 1.00 97.19 93 THR A C 1
ATOM 751 O O . THR A 1 93 ? 4.054 5.735 12.817 1.00 97.19 93 THR A O 1
ATOM 754 N N . GLY A 1 94 ? 1.976 5.064 12.261 1.00 95.50 94 GLY A N 1
ATOM 755 C CA . GLY A 1 94 ? 1.456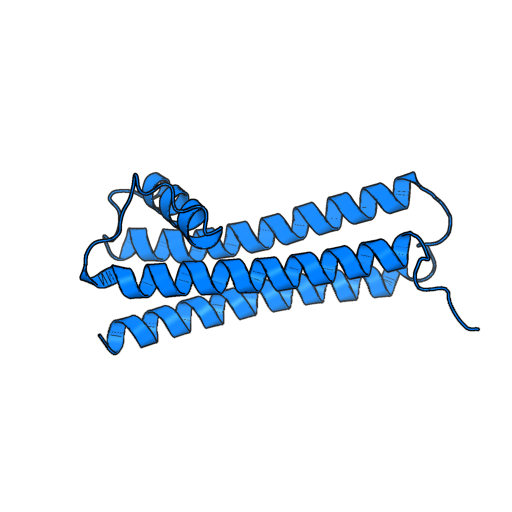 4.967 13.625 1.00 95.50 94 GLY A CA 1
ATOM 756 C C . GLY A 1 94 ? 1.664 6.208 14.500 1.00 95.50 94 GLY A C 1
ATOM 757 O O . GLY A 1 94 ? 2.107 6.062 15.635 1.00 95.50 94 GLY A O 1
ATOM 758 N N . TYR A 1 95 ? 1.325 7.409 14.012 1.00 96.19 95 TYR A N 1
ATOM 759 C CA . TYR A 1 95 ? 1.487 8.663 14.769 1.00 96.19 95 TYR A CA 1
ATOM 760 C C . TYR A 1 95 ? 0.826 8.652 16.161 1.00 96.19 95 TYR A C 1
ATOM 762 O O . TYR A 1 95 ? 1.299 9.337 17.065 1.00 96.19 95 TYR A O 1
ATOM 770 N N . GLY A 1 96 ? -0.232 7.856 16.351 1.00 94.00 96 GLY A N 1
ATOM 771 C CA . GLY A 1 96 ? -0.869 7.634 17.654 1.00 94.00 96 GLY A CA 1
ATOM 772 C C . GLY A 1 96 ? -1.836 8.739 18.089 1.00 94.00 96 GLY A C 1
ATOM 773 O O . GLY A 1 96 ? -2.387 8.672 19.185 1.00 94.00 96 GLY A O 1
ATOM 774 N N . ASP A 1 97 ? -2.068 9.724 17.227 1.00 96.12 97 ASP A N 1
ATOM 775 C CA . ASP A 1 97 ? -3.073 10.778 17.356 1.00 96.12 97 ASP A CA 1
ATOM 776 C C . ASP A 1 97 ? -4.506 10.248 17.186 1.00 96.12 97 ASP A C 1
ATOM 778 O O . ASP A 1 97 ? -5.428 10.723 17.850 1.00 96.12 97 ASP A O 1
ATOM 782 N N . LEU A 1 98 ? -4.686 9.218 16.355 1.00 95.75 98 LEU A N 1
ATOM 783 C CA . LEU A 1 98 ? -5.944 8.491 16.190 1.00 95.75 98 LEU A CA 1
ATOM 784 C C . LEU A 1 98 ? -5.785 7.013 16.537 1.00 95.75 98 LEU A C 1
ATOM 786 O O . LEU A 1 98 ? -4.855 6.341 16.092 1.00 95.75 98 LEU A O 1
ATOM 790 N N . VAL A 1 99 ? -6.741 6.478 17.299 1.00 95.94 99 VAL A N 1
ATOM 791 C CA . VAL A 1 99 ? -6.745 5.073 17.723 1.00 95.94 99 VAL A CA 1
ATOM 792 C C . VAL A 1 99 ? -8.148 4.495 17.602 1.00 95.94 99 VAL A C 1
ATOM 794 O O . VAL A 1 99 ? -9.119 5.093 18.061 1.00 95.94 99 VAL A O 1
ATOM 797 N N . LEU A 1 100 ? -8.245 3.288 17.043 1.00 95.50 100 LEU A N 1
ATOM 798 C CA . LEU A 1 100 ? -9.511 2.569 16.942 1.00 95.50 100 LEU A CA 1
ATOM 799 C C . LEU A 1 100 ? -10.111 2.217 18.322 1.00 95.50 100 LEU A C 1
ATOM 801 O O . LEU A 1 100 ? -9.373 1.876 19.268 1.00 95.50 100 LEU A O 1
ATOM 805 N N . PRO A 1 101 ? -11.455 2.174 18.415 1.00 94.75 101 PRO A N 1
ATOM 806 C CA . PRO A 1 101 ? -12.170 1.562 19.530 1.00 94.75 101 PRO A CA 1
ATOM 807 C C . PRO A 1 101 ? -11.679 0.139 19.826 1.00 94.75 101 PRO A C 1
ATOM 809 O O . PRO A 1 101 ? -11.190 -0.569 18.938 1.00 94.75 101 PRO A O 1
ATOM 812 N N . LYS A 1 102 ? -11.798 -0.301 21.086 1.00 94.00 102 LYS A N 1
ATOM 813 C CA . LYS A 1 102 ? -11.199 -1.562 21.576 1.00 94.00 102 LYS A CA 1
ATOM 814 C C . LYS A 1 102 ? -11.589 -2.776 20.726 1.00 94.00 102 LYS A C 1
ATOM 816 O O . LYS A 1 102 ? -10.765 -3.662 20.513 1.00 94.00 102 LYS A O 1
ATOM 821 N N . GLU A 1 103 ? -12.813 -2.805 20.222 1.00 92.81 103 GLU A N 1
ATOM 822 C CA . GLU A 1 103 ? -13.385 -3.869 19.402 1.00 92.81 103 GLU A CA 1
ATOM 823 C C . GLU A 1 103 ? -12.777 -3.995 17.995 1.00 92.81 103 GLU A C 1
ATOM 825 O O . GLU A 1 103 ? -12.884 -5.068 17.393 1.00 92.81 103 GLU A O 1
ATOM 830 N N . TRP A 1 104 ? -12.129 -2.943 17.481 1.00 95.62 104 TRP A N 1
ATOM 831 C CA . TRP A 1 104 ? -11.543 -2.894 16.135 1.00 95.62 104 TRP A CA 1
ATOM 832 C C . TRP A 1 104 ? -10.009 -2.912 16.131 1.00 95.62 104 TRP A C 1
ATOM 834 O O . TRP A 1 104 ? -9.408 -3.088 15.077 1.00 95.62 104 TRP A O 1
ATOM 844 N N . ARG A 1 105 ? -9.348 -2.814 17.291 1.00 94.50 105 ARG A N 1
ATOM 845 C CA . ARG A 1 105 ? -7.872 -2.752 17.380 1.00 94.50 105 ARG A CA 1
ATOM 846 C C . ARG A 1 105 ? -7.147 -3.921 16.715 1.00 94.50 105 ARG A C 1
ATOM 848 O O . ARG A 1 105 ? -6.121 -3.715 16.080 1.00 94.50 105 ARG A O 1
ATOM 855 N N . VAL A 1 106 ? -7.685 -5.138 16.830 1.00 95.88 106 VAL A N 1
ATOM 856 C CA . VAL A 1 106 ? -7.112 -6.320 16.158 1.00 95.88 106 VAL A CA 1
ATOM 857 C C . VAL A 1 106 ? -7.172 -6.167 14.637 1.00 95.88 106 VAL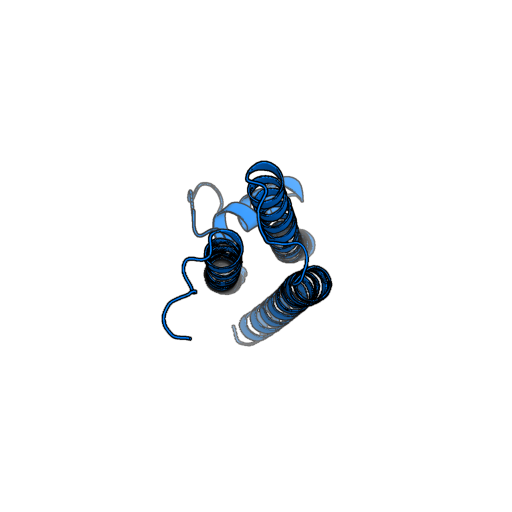 A C 1
ATOM 859 O O . VAL A 1 106 ? -6.237 -6.557 13.949 1.00 95.88 106 VAL A O 1
ATOM 862 N N . VAL A 1 107 ? -8.243 -5.561 14.119 1.00 97.44 107 VAL A N 1
ATOM 863 C CA . VAL A 1 107 ? -8.418 -5.306 12.685 1.00 97.44 107 VAL A CA 1
ATOM 864 C C . VAL A 1 107 ? -7.381 -4.293 12.190 1.00 97.44 107 VAL A C 1
ATOM 866 O O . VAL A 1 107 ? -6.705 -4.575 11.208 1.00 97.44 107 VAL A O 1
ATOM 869 N N . GLY A 1 108 ? -7.156 -3.203 12.934 1.00 96.88 108 GLY A N 1
ATOM 870 C CA . GLY A 1 108 ? -6.082 -2.242 12.636 1.00 96.88 108 GLY A CA 1
ATOM 871 C C . GLY A 1 108 ? -4.676 -2.851 12.687 1.00 96.88 108 GLY A C 1
ATOM 872 O O . GLY A 1 108 ? -3.820 -2.523 11.872 1.00 96.88 108 GLY A O 1
ATOM 873 N N . GLY A 1 109 ? -4.431 -3.808 13.588 1.00 97.25 109 GLY A N 1
ATOM 874 C CA . GLY A 1 109 ? -3.171 -4.560 13.596 1.00 97.25 109 GLY A CA 1
ATOM 875 C C . GLY A 1 109 ? -2.964 -5.398 12.326 1.00 97.25 109 GLY A C 1
ATOM 876 O O . GLY A 1 109 ? -1.862 -5.437 11.779 1.00 97.25 109 GLY A O 1
ATOM 877 N N . VAL A 1 110 ? -4.024 -6.042 11.829 1.00 98.12 110 VAL A N 1
ATOM 878 C CA . VAL A 1 110 ? -3.978 -6.805 10.570 1.00 98.12 110 VAL A CA 1
ATOM 879 C C . VAL A 1 110 ? -3.813 -5.881 9.365 1.00 98.12 110 VAL A C 1
ATOM 881 O O . VAL A 1 110 ? -3.074 -6.227 8.446 1.00 98.12 110 VAL A O 1
ATOM 884 N N . GLU A 1 111 ? -4.438 -4.705 9.365 1.00 98.44 111 GLU A N 1
ATOM 885 C CA . GLU A 1 111 ? -4.230 -3.680 8.337 1.00 98.44 111 GLU A CA 1
ATOM 886 C C . GLU A 1 111 ? -2.757 -3.273 8.240 1.00 98.44 111 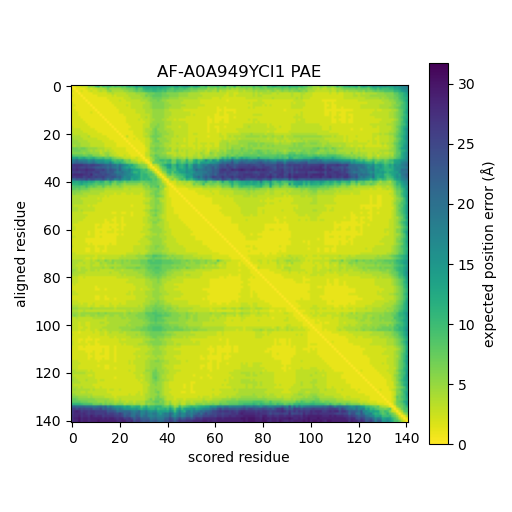GLU A C 1
ATOM 888 O O . GLU A 1 111 ? -2.191 -3.315 7.149 1.00 98.44 111 GLU A O 1
ATOM 893 N N . ALA A 1 112 ? -2.117 -2.953 9.369 1.00 98.44 112 ALA A N 1
ATOM 894 C CA . ALA A 1 112 ? -0.702 -2.588 9.403 1.00 98.44 112 ALA A CA 1
ATOM 895 C C . ALA A 1 112 ? 0.194 -3.710 8.847 1.00 98.44 112 ALA A C 1
ATOM 897 O O . ALA A 1 112 ? 1.077 -3.462 8.024 1.00 98.44 112 ALA A O 1
ATOM 898 N N . LEU A 1 113 ? -0.068 -4.963 9.242 1.00 98.31 113 LEU A N 1
ATOM 899 C CA . LEU A 1 113 ? 0.665 -6.128 8.738 1.00 98.31 113 LEU A CA 1
ATOM 900 C C . LEU A 1 113 ? 0.440 -6.352 7.234 1.00 98.31 113 LEU A C 1
ATOM 902 O O . LEU A 1 113 ? 1.374 -6.675 6.497 1.00 98.31 113 LEU A O 1
ATOM 906 N N . THR A 1 114 ? -0.795 -6.165 6.772 1.00 98.38 114 THR A N 1
ATOM 907 C CA . THR A 1 114 ? -1.146 -6.255 5.350 1.00 98.38 114 THR A CA 1
ATOM 908 C C . THR A 1 114 ? -0.391 -5.185 4.569 1.00 98.38 114 THR A C 1
ATOM 910 O O . THR A 1 114 ? 0.248 -5.489 3.563 1.00 98.38 114 THR A O 1
ATOM 913 N N . GLY A 1 115 ? -0.399 -3.946 5.060 1.00 98.12 115 GLY A N 1
ATOM 914 C CA . GLY A 1 115 ? 0.234 -2.824 4.390 1.00 98.12 115 GLY A CA 1
ATOM 915 C C . GLY A 1 115 ? 1.738 -2.991 4.235 1.00 98.12 115 GLY A C 1
ATOM 916 O O . GLY A 1 115 ? 2.237 -2.908 3.109 1.00 98.12 115 GLY A O 1
ATOM 917 N N . ILE A 1 116 ? 2.455 -3.347 5.307 1.00 97.94 116 ILE A N 1
ATOM 918 C CA . ILE A 1 116 ? 3.904 -3.584 5.226 1.00 97.94 116 ILE A CA 1
ATOM 919 C C . ILE A 1 116 ? 4.255 -4.757 4.302 1.00 97.94 116 ILE A C 1
ATOM 921 O O . ILE A 1 116 ? 5.220 -4.668 3.540 1.00 97.94 116 ILE A O 1
ATOM 925 N N . MET A 1 117 ? 3.451 -5.828 4.294 1.00 97.56 117 MET A N 1
ATOM 926 C CA . MET A 1 117 ? 3.652 -6.959 3.384 1.00 97.56 117 MET A CA 1
ATOM 927 C C . MET A 1 117 ? 3.517 -6.522 1.918 1.00 97.56 117 MET A C 1
ATOM 929 O O . MET A 1 117 ? 4.363 -6.859 1.086 1.00 97.56 117 MET A O 1
ATOM 933 N N . MET A 1 118 ? 2.486 -5.738 1.592 1.00 97.94 118 MET A N 1
ATOM 934 C CA . MET A 1 118 ? 2.265 -5.249 0.227 1.00 97.94 118 MET A CA 1
ATOM 935 C C . MET A 1 118 ? 3.334 -4.235 -0.195 1.00 97.94 118 MET A C 1
ATOM 937 O O . MET A 1 118 ? 3.780 -4.266 -1.342 1.00 97.94 118 MET A O 1
ATOM 941 N N . CYS A 1 119 ? 3.787 -3.366 0.715 1.00 96.94 119 CYS A N 1
ATOM 942 C CA . CYS A 1 119 ? 4.921 -2.465 0.478 1.00 96.94 119 CYS A CA 1
ATOM 943 C C . CYS A 1 119 ? 6.207 -3.250 0.172 1.00 96.94 119 CYS A C 1
ATOM 945 O O . CYS A 1 119 ? 6.962 -2.874 -0.730 1.00 96.94 119 CYS A O 1
ATOM 947 N N . GLY A 1 120 ? 6.433 -4.371 0.865 1.00 96.88 120 GLY A N 1
ATOM 948 C CA . GLY A 1 120 ? 7.533 -5.294 0.577 1.00 96.88 120 GLY A CA 1
ATOM 949 C C . GLY A 1 120 ? 7.467 -5.861 -0.844 1.00 96.88 120 GLY A C 1
ATOM 950 O O . GLY A 1 120 ? 8.452 -5.792 -1.582 1.00 96.88 120 GLY A O 1
ATOM 951 N N . LEU A 1 121 ? 6.293 -6.338 -1.274 1.00 95.75 121 LEU A N 1
ATOM 952 C CA . LEU A 1 121 ? 6.085 -6.832 -2.644 1.00 95.75 121 LEU A CA 1
ATOM 953 C C . LEU A 1 121 ? 6.292 -5.736 -3.702 1.00 95.75 121 LEU A C 1
ATOM 955 O O . LEU A 1 121 ? 6.963 -5.975 -4.708 1.00 95.75 121 LEU A O 1
ATOM 959 N N . SER A 1 122 ? 5.769 -4.529 -3.469 1.00 96.06 122 SER A N 1
ATOM 960 C CA . SER A 1 122 ? 5.957 -3.375 -4.361 1.00 96.06 122 SER A CA 1
ATOM 961 C C . SER A 1 122 ? 7.425 -2.990 -4.502 1.00 96.06 122 SER A C 1
ATOM 963 O O . SER A 1 122 ? 7.891 -2.744 -5.612 1.00 96.06 122 SER A O 1
ATOM 965 N N . THR A 1 123 ? 8.166 -2.975 -3.393 1.00 95.62 123 THR A N 1
ATOM 966 C CA . THR A 1 123 ? 9.600 -2.658 -3.385 1.00 95.62 123 THR A CA 1
ATOM 967 C C . THR A 1 123 ? 10.397 -3.714 -4.148 1.00 95.62 123 THR A C 1
ATOM 969 O O . THR A 1 123 ? 11.247 -3.366 -4.966 1.00 95.62 123 THR A O 1
ATOM 972 N N . GLY A 1 124 ? 10.081 -5.000 -3.952 1.00 95.25 124 GLY A N 1
ATOM 973 C CA . GLY A 1 124 ? 10.689 -6.101 -4.704 1.00 95.25 124 GLY A CA 1
ATOM 974 C C . GLY A 1 124 ? 10.435 -6.001 -6.211 1.00 95.25 124 GLY A C 1
ATOM 975 O O . GLY A 1 124 ? 11.371 -6.130 -7.001 1.00 95.25 124 GLY A O 1
ATOM 976 N N . LEU A 1 125 ? 9.196 -5.696 -6.620 1.00 93.62 125 LEU A N 1
ATOM 977 C CA . LEU A 1 125 ? 8.872 -5.436 -8.025 1.00 93.62 125 LEU A CA 1
ATOM 978 C C . LEU A 1 125 ? 9.664 -4.239 -8.556 1.00 93.62 125 LEU A C 1
ATOM 980 O O . LEU A 1 125 ? 10.301 -4.348 -9.602 1.00 93.62 125 LEU A O 1
ATOM 984 N N . TYR A 1 126 ? 9.654 -3.116 -7.838 1.00 94.06 126 TYR A N 1
ATOM 985 C CA . TYR A 1 126 ? 10.326 -1.888 -8.256 1.00 94.06 126 TYR A CA 1
ATOM 986 C C . TYR A 1 126 ? 11.830 -2.105 -8.451 1.00 94.06 126 TYR A C 1
ATOM 988 O O . TYR A 1 126 ? 12.389 -1.713 -9.476 1.00 94.06 126 TYR A O 1
ATOM 996 N N . PHE A 1 127 ? 12.469 -2.817 -7.522 1.00 93.25 127 PHE A N 1
ATOM 997 C CA . PHE A 1 127 ? 13.869 -3.208 -7.639 1.00 93.25 127 PHE A CA 1
ATOM 998 C C . PHE A 1 127 ? 14.117 -4.144 -8.832 1.00 93.25 127 PHE A C 1
ATOM 1000 O O . PHE A 1 127 ? 15.080 -3.953 -9.575 1.00 93.25 127 PHE A O 1
ATOM 1007 N N . GLY A 1 128 ? 13.232 -5.113 -9.081 1.00 90.81 128 GLY A N 1
ATOM 1008 C CA . GLY A 1 128 ? 13.310 -5.980 -10.262 1.00 90.81 128 GLY A CA 1
ATOM 1009 C C . GLY A 1 128 ? 13.204 -5.215 -11.588 1.00 90.81 128 GLY A C 1
ATOM 1010 O O . GLY A 1 128 ? 13.889 -5.543 -12.557 1.00 90.81 128 GLY A O 1
ATOM 1011 N N . VAL A 1 129 ? 12.387 -4.159 -11.640 1.00 89.75 129 VAL A N 1
ATOM 1012 C CA . VAL A 1 129 ? 12.316 -3.262 -12.806 1.00 89.75 129 VAL A CA 1
ATOM 1013 C C . VAL A 1 129 ? 13.595 -2.440 -12.933 1.00 89.75 129 VAL A C 1
ATOM 1015 O O . VAL A 1 129 ? 14.160 -2.366 -14.023 1.00 89.75 129 VAL A O 1
ATOM 1018 N N . PHE A 1 130 ? 14.078 -1.866 -11.831 1.00 89.75 130 PHE A N 1
ATOM 1019 C CA . PHE A 1 130 ? 15.311 -1.082 -11.792 1.00 89.75 130 PHE A CA 1
ATOM 1020 C C . PHE A 1 130 ? 16.511 -1.876 -12.328 1.00 89.75 130 PHE A C 1
ATOM 1022 O O . PHE A 1 130 ? 17.195 -1.417 -13.243 1.00 89.75 130 PHE A O 1
ATOM 1029 N N . THR A 1 131 ? 16.735 -3.098 -11.837 1.00 87.81 131 THR A N 1
ATOM 1030 C CA . THR A 1 131 ? 17.865 -3.934 -12.281 1.00 87.81 131 THR A CA 1
ATOM 1031 C C . THR A 1 131 ? 17.766 -4.320 -13.754 1.00 87.81 131 THR A C 1
ATOM 1033 O O . THR A 1 131 ? 18.785 -4.345 -14.448 1.00 87.81 131 THR A O 1
ATOM 1036 N N . LYS A 1 132 ? 16.549 -4.571 -14.257 1.00 83.69 132 LYS A N 1
ATOM 1037 C CA . LYS A 1 132 ? 16.303 -4.864 -15.674 1.00 83.69 132 LYS A CA 1
ATOM 1038 C C . LYS A 1 132 ? 16.601 -3.660 -16.567 1.00 83.69 132 LYS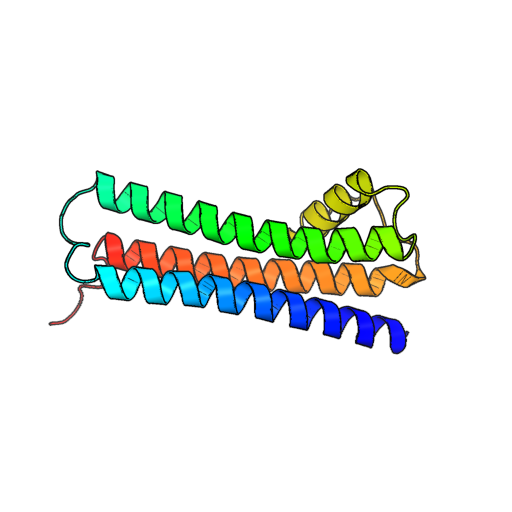 A C 1
ATOM 1040 O O . LYS A 1 132 ? 17.238 -3.817 -17.603 1.00 83.69 132 LYS A O 1
ATOM 1045 N N . VAL A 1 133 ? 16.142 -2.476 -16.173 1.00 84.19 133 VAL A N 1
ATOM 1046 C CA . VAL A 1 133 ? 16.284 -1.239 -16.953 1.00 84.19 133 VAL A CA 1
ATOM 1047 C C . VAL A 1 133 ? 17.740 -0.761 -17.006 1.00 84.19 133 VAL A C 1
ATOM 1049 O O . VAL A 1 133 ? 18.189 -0.304 -18.052 1.00 84.19 133 VAL A O 1
ATOM 1052 N N . PHE A 1 134 ? 18.496 -0.911 -15.916 1.00 80.38 134 PHE A N 1
ATOM 1053 C CA . PHE A 1 134 ? 19.910 -0.516 -15.853 1.00 80.38 134 PHE A CA 1
ATOM 1054 C C . PHE A 1 134 ? 20.895 -1.640 -16.210 1.00 80.38 134 PHE A C 1
ATOM 1056 O O . PHE A 1 134 ? 22.103 -1.462 -16.082 1.00 80.38 134 PHE A O 1
ATOM 1063 N N . GLY A 1 135 ? 20.409 -2.800 -16.665 1.00 69.44 135 GLY A N 1
ATOM 1064 C CA . GLY A 1 135 ? 21.265 -3.886 -17.154 1.00 69.44 135 GLY A CA 1
ATOM 1065 C C . GLY A 1 135 ? 22.146 -4.552 -16.090 1.00 69.44 135 GLY A C 1
ATOM 1066 O O . GLY A 1 135 ? 23.057 -5.293 -16.446 1.00 69.44 135 GLY A O 1
ATOM 1067 N N . LEU A 1 136 ? 21.865 -4.353 -14.797 1.00 65.62 136 LEU A N 1
ATOM 1068 C CA . LEU A 1 136 ? 22.646 -4.925 -13.688 1.00 65.62 136 LEU A CA 1
ATOM 1069 C C . LEU A 1 136 ? 22.541 -6.458 -13.595 1.00 65.62 136 LEU A C 1
ATOM 1071 O O . LEU A 1 136 ? 23.295 -7.080 -12.858 1.00 65.62 136 LEU A O 1
ATOM 1075 N N . ASN A 1 137 ? 21.629 -7.070 -14.357 1.00 56.97 137 ASN A N 1
ATOM 1076 C CA . ASN A 1 137 ? 21.452 -8.520 -14.440 1.00 56.97 137 ASN A CA 1
ATOM 1077 C C . ASN A 1 137 ? 22.185 -9.165 -15.643 1.00 56.97 137 ASN A C 1
ATOM 1079 O O . ASN A 1 137 ? 21.936 -10.325 -15.956 1.00 56.97 137 ASN A O 1
ATOM 1083 N N . ARG A 1 138 ? 23.066 -8.430 -16.350 1.00 55.81 138 ARG A N 1
ATOM 1084 C CA . ARG A 1 138 ? 23.897 -8.946 -17.465 1.00 55.81 138 ARG A CA 1
ATOM 1085 C C . ARG A 1 138 ? 25.223 -9.562 -16.983 1.00 55.81 138 ARG A C 1
ATOM 1087 O O . ARG A 1 138 ? 26.289 -9.230 -17.491 1.00 55.81 138 ARG A O 1
ATOM 1094 N N . GLY A 1 139 ? 25.160 -10.455 -15.999 1.00 54.53 139 GLY A N 1
ATOM 1095 C CA . GLY A 1 139 ? 26.274 -11.333 -15.631 1.00 54.53 139 GLY A CA 1
ATOM 1096 C C . GLY A 1 139 ? 25.998 -12.757 -16.112 1.00 54.53 139 GLY A C 1
ATOM 1097 O O . GLY A 1 139 ? 25.049 -13.369 -15.636 1.00 54.53 139 GLY A O 1
ATOM 1098 N N . ASN A 1 140 ? 26.848 -13.259 -17.011 1.00 45.16 140 ASN A N 1
ATOM 1099 C CA . ASN A 1 140 ? 26.868 -14.592 -17.639 1.00 45.16 140 ASN A CA 1
ATOM 1100 C C . ASN A 1 140 ? 25.914 -14.804 -18.829 1.00 45.16 140 ASN A C 1
ATOM 1102 O O . ASN A 1 140 ? 24.822 -15.360 -18.715 1.00 45.16 140 ASN A O 1
ATOM 1106 N N . SER A 1 141 ? 26.399 -14.429 -20.012 1.00 42.22 141 SER A N 1
ATOM 1107 C CA . SER A 1 141 ? 26.153 -15.137 -21.275 1.00 42.22 141 SER A CA 1
ATOM 1108 C C . SER A 1 141 ? 27.501 -15.382 -21.932 1.00 42.22 141 SER A C 1
ATOM 1110 O O . SER A 1 141 ? 28.301 -14.419 -21.926 1.00 42.22 141 SER A O 1
#

Solvent-accessible surface area (backbone atoms only — not comparable to full-atom values): 7765 Å² total; per-residue (Å²): 109,70,70,49,51,53,52,37,50,54,54,46,53,51,40,50,51,55,43,53,52,53,52,50,52,52,53,54,57,48,59,80,42,65,90,71,59,79,85,50,74,68,58,47,53,50,52,51,51,53,51,51,53,51,53,50,49,49,50,52,53,40,31,46,56,51,8,52,50,30,33,77,68,66,50,32,96,38,61,70,59,13,38,52,49,28,43,34,32,25,72,62,64,57,85,71,87,68,78,60,51,84,88,45,42,69,36,52,53,47,42,20,55,47,32,51,54,52,50,50,53,48,51,54,50,52,50,56,50,50,36,62,54,71,52,73,74,80,73,88,130

Nearest PDB structures (foldseek):
  3syo-assembly1_A  TM=5.930E-01  e=8.953E-02  Mus musculus
  6qkz-assembly1_D  TM=5.738E-01  e=3.541E+00  Rattus norvegicus

Radius of gyration: 18.2 Å; Cα contacts (8 Å, |Δi|>4): 113; chains: 1; bounding box: 46×27×48 Å

pLDDT: mean 90.71, std 12.29, range [42.22, 98.56]

Sequence (141 aa):
MLSKLVIAWCLMALCVTIHATGLTAVFTWLKGKSAAIEGHFWWATWTLICVAGWTILMHLLQIAVWAFFYFWNHGMPDLQTSFYFSAVTYTTTGYGDLVLPKEWRVVGGVEALTGIMMCGLSTGLYFGVFTKVFGLNRGNS

Secondary structure (DSSP, 8-state):
-HHHHHHHHHHHHHHHHHHHHHHHHHHHHHHTTTTS-SS-HHHHHHHHHHHHHHHHHHHHHHHHHHHHHHHHTTSSSSHHHHHHHHHHHHTT---SSS---TTTHHHHHHHHHHHHHHHHHHHHHHHHHHHHHTTTT----

Mean predicted aligned error: 5.2 Å